Protein AF-A0AAE8ZM15-F1 (afdb_monomer)

pLDDT: mean 75.91, std 15.27, range [44.69, 95.19]

Secondary structure (DSSP, 8-state):
----SHHHHHHHHHHHHT--PPEEEEEEEEE-SS--EEEEEEEEEETTEEEEEEEEEEE-BTTEEEEEEEEEPPP--TT---EEEEEEEEE--STT-S-EEEEEEEEESS--SSEEEEEEEEEESSS--S-EE---

Sequence (136 aa):
MRIYLLGPMLLLLMLVLLSAQTELSVRGKFECYQEFTFKIGLQEFESDSWHVIVVNEGTSVNNTAEFAISGNTTNPGHFQTEQQVALVVIHTCNPNNTSETARKFLRGLSFGKKKIVINKFNWDLHLARFEDYYDF

Foldseek 3Di:
DDDPPVVVVVVVVVVVLQDLKEKEKEKEKEFAQAKKKKKKFKWKDDPPDIDTFDIDIDIDDGGMDIDMDIGIFHNQPPPRQFIKIKIKMWMDRDVVDPIDIAIEIAGDGGPPDRYDYHPYDYHYPHDRHRYHYDDD

Solvent-accessible surface area (backbone atoms only — not comparable to full-atom values): 7738 Å² total; per-residue (Å²): 136,88,90,74,63,62,65,62,50,52,53,50,53,54,56,63,68,72,64,62,42,29,36,40,35,43,31,31,35,40,38,39,94,39,55,30,48,39,38,41,29,42,33,41,47,56,93,95,44,71,49,79,64,38,75,50,71,53,64,35,62,73,29,36,32,79,48,74,51,66,40,62,47,73,60,61,53,102,84,50,73,62,51,44,37,28,47,37,37,38,31,32,48,49,88,94,40,94,59,47,77,37,32,33,36,48,48,45,89,41,74,86,48,68,64,47,77,47,74,77,46,78,43,66,56,75,58,91,46,69,75,46,80,46,80,128

Organism: Caenorhabditis briggsae (NCBI:txid6238)

Mean predicted aligned error: 10.12 Å

Radius of gyration: 19.27 Å; Cα contacts (8 Å, |Δi|>4): 285; chains: 1; bounding box: 38×22×76 Å

Structure (mmCIF, N/CA/C/O backbone):
data_AF-A0AAE8ZM15-F1
#
_entry.id   AF-A0AAE8ZM15-F1
#
loop_
_atom_site.group_PDB
_atom_site.id
_atom_site.type_symbol
_atom_site.label_atom_id
_atom_site.label_alt_id
_atom_site.label_comp_id
_atom_site.label_asym_id
_atom_site.label_entity_id
_atom_site.label_seq_id
_atom_site.pdbx_PDB_ins_code
_atom_site.Cartn_x
_atom_site.Cartn_y
_atom_site.Cartn_z
_atom_site.occupancy
_atom_site.B_iso_or_equiv
_atom_site.auth_seq_id
_atom_site.auth_comp_id
_atom_site.auth_asym_id
_atom_site.auth_atom_id
_atom_site.pdbx_PDB_model_num
ATOM 1 N N . MET A 1 1 ? 22.474 2.203 -53.973 1.00 46.44 1 MET A N 1
ATOM 2 C CA . MET A 1 1 ? 21.499 1.448 -53.156 1.00 46.44 1 MET A CA 1
ATOM 3 C C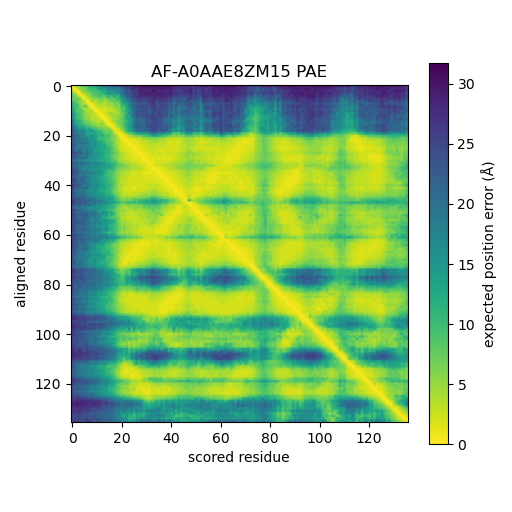 . MET A 1 1 ? 21.372 2.168 -51.820 1.00 46.44 1 MET A C 1
ATOM 5 O O . MET A 1 1 ? 22.385 2.436 -51.193 1.00 46.44 1 MET A O 1
ATOM 9 N N . ARG A 1 2 ? 20.174 2.654 -51.494 1.00 49.06 2 ARG A N 1
ATOM 10 C CA . ARG A 1 2 ? 19.915 3.721 -50.515 1.00 49.06 2 ARG A CA 1
ATOM 11 C C . ARG A 1 2 ? 19.682 3.130 -49.106 1.00 49.06 2 ARG A C 1
ATOM 13 O O . ARG A 1 2 ? 18.636 2.540 -48.868 1.00 49.06 2 ARG A O 1
ATOM 20 N N . ILE A 1 3 ? 20.631 3.303 -48.179 1.00 54.94 3 ILE A N 1
ATOM 21 C CA . ILE A 1 3 ? 20.521 2.910 -46.758 1.00 54.94 3 ILE A CA 1
ATOM 22 C C . ILE A 1 3 ? 19.832 4.051 -45.984 1.00 54.94 3 ILE A C 1
ATOM 24 O O . ILE A 1 3 ? 20.503 4.917 -45.439 1.00 54.94 3 ILE A O 1
ATOM 28 N N . TYR A 1 4 ? 18.497 4.102 -45.972 1.00 54.28 4 TYR A N 1
ATOM 29 C CA . TYR A 1 4 ? 17.733 5.125 -45.216 1.00 54.28 4 TYR A CA 1
ATOM 30 C C . TYR A 1 4 ? 16.816 4.521 -44.141 1.00 54.28 4 TYR A C 1
ATOM 32 O O . TYR A 1 4 ? 16.071 5.240 -43.488 1.00 54.28 4 TYR A O 1
ATOM 40 N N . LEU A 1 5 ? 16.875 3.202 -43.936 1.00 55.81 5 LEU A N 1
ATOM 41 C CA . LEU A 1 5 ? 15.979 2.478 -43.024 1.00 55.81 5 LEU A CA 1
ATOM 42 C C . LEU A 1 5 ? 16.608 2.136 -41.663 1.00 55.81 5 LEU A C 1
ATOM 44 O O . LEU A 1 5 ? 15.877 1.858 -40.721 1.00 55.81 5 LEU A O 1
ATOM 48 N N . LEU A 1 6 ? 17.938 2.204 -41.521 1.00 57.78 6 LEU A N 1
ATOM 49 C CA . LEU A 1 6 ? 18.623 1.865 -40.261 1.00 57.78 6 LEU A CA 1
ATOM 50 C C . LEU A 1 6 ? 18.530 2.977 -39.204 1.00 57.78 6 LEU A C 1
ATOM 52 O O . LEU A 1 6 ? 18.332 2.685 -38.030 1.00 57.78 6 LEU A O 1
ATOM 56 N N . GLY A 1 7 ? 18.615 4.244 -39.618 1.00 62.94 7 GLY A N 1
ATOM 57 C CA . GLY A 1 7 ? 18.491 5.406 -38.729 1.00 62.94 7 GLY A CA 1
ATOM 58 C C . GLY A 1 7 ? 17.163 5.469 -37.960 1.00 62.94 7 GLY A C 1
ATOM 59 O O . GLY A 1 7 ? 17.196 5.533 -36.733 1.00 62.94 7 GLY A O 1
ATOM 60 N N . PRO A 1 8 ? 15.992 5.394 -38.628 1.00 65.75 8 PRO A N 1
ATOM 61 C CA . PRO A 1 8 ? 14.710 5.407 -37.928 1.00 65.75 8 PRO A CA 1
ATOM 62 C C . PRO A 1 8 ? 14.477 4.139 -37.096 1.00 65.75 8 PRO A C 1
ATOM 64 O O . PRO A 1 8 ? 13.848 4.230 -36.050 1.00 65.75 8 PRO A O 1
ATOM 67 N N . MET A 1 9 ? 15.016 2.980 -37.498 1.00 59.66 9 MET A N 1
ATOM 68 C CA . MET A 1 9 ? 14.889 1.734 -36.732 1.00 59.66 9 MET A CA 1
ATOM 69 C C . MET A 1 9 ? 15.687 1.777 -35.417 1.00 59.66 9 MET A C 1
ATOM 71 O O . MET A 1 9 ? 15.175 1.348 -34.389 1.00 59.66 9 MET A O 1
ATOM 75 N N . LEU A 1 10 ? 16.894 2.357 -35.422 1.00 60.38 10 LEU A N 1
ATOM 76 C CA . LEU A 1 10 ? 17.698 2.612 -34.216 1.00 60.38 10 LEU A CA 1
ATOM 77 C C . LEU A 1 10 ? 17.030 3.618 -33.272 1.00 60.38 10 LEU A C 1
ATOM 79 O O . LEU A 1 10 ? 17.025 3.419 -32.060 1.00 60.38 10 LEU A O 1
ATOM 83 N N . LEU A 1 11 ? 16.430 4.671 -33.829 1.00 58.34 11 LEU A N 1
ATOM 84 C CA . LEU A 1 11 ?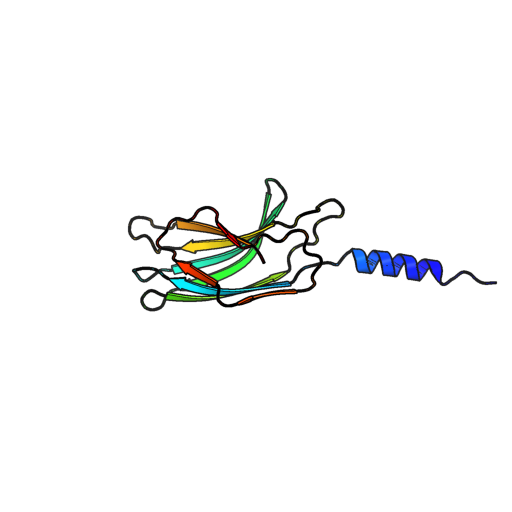 15.734 5.702 -33.059 1.00 58.34 11 LEU A CA 1
ATOM 85 C C . LEU A 1 11 ? 14.441 5.153 -32.430 1.00 58.34 11 LEU A C 1
ATOM 87 O O . LEU A 1 11 ? 14.148 5.445 -31.273 1.00 58.34 11 LEU A O 1
ATOM 91 N N . LEU A 1 12 ? 13.719 4.281 -33.146 1.00 57.44 12 LEU A N 1
ATOM 92 C CA . LEU A 1 12 ? 12.566 3.551 -32.609 1.00 57.44 12 LEU A CA 1
ATOM 93 C C . LEU A 1 12 ? 12.980 2.570 -31.502 1.00 57.44 12 LEU A C 1
ATOM 95 O O . LEU A 1 12 ? 12.302 2.486 -30.483 1.00 57.44 12 LEU A O 1
ATOM 99 N N . LEU A 1 13 ? 14.099 1.855 -31.675 1.00 55.53 13 LEU A N 1
ATOM 100 C CA . LEU A 1 13 ? 14.615 0.930 -30.662 1.00 55.53 13 LEU A CA 1
ATOM 101 C C . LEU A 1 13 ? 15.002 1.671 -29.373 1.00 55.53 13 LEU A C 1
ATOM 103 O O . LEU A 1 13 ? 14.679 1.205 -28.284 1.00 55.53 13 LEU A O 1
ATOM 107 N N . MET A 1 14 ? 15.636 2.844 -29.491 1.00 53.75 14 MET A N 1
ATOM 108 C CA . MET A 1 14 ? 15.958 3.696 -28.339 1.00 53.75 14 MET A CA 1
ATOM 109 C C . MET A 1 14 ? 14.702 4.242 -27.648 1.00 53.75 14 MET A C 1
ATOM 111 O O . MET A 1 14 ? 14.645 4.252 -26.423 1.00 53.75 14 MET A O 1
ATOM 115 N N . LEU A 1 15 ? 13.670 4.637 -28.402 1.00 53.09 15 LEU A N 1
ATOM 116 C CA . LEU A 1 15 ? 12.402 5.115 -27.833 1.00 53.09 15 LEU A CA 1
ATOM 117 C C . LEU A 1 15 ? 11.635 4.016 -27.083 1.00 53.09 15 LEU A C 1
ATOM 119 O O . LEU A 1 15 ? 11.047 4.290 -26.041 1.00 53.09 15 LEU A O 1
ATOM 123 N N . VAL A 1 16 ? 11.671 2.773 -27.572 1.00 53.50 16 VAL A N 1
ATOM 124 C CA . VAL A 1 16 ? 11.022 1.620 -26.919 1.00 53.50 16 VAL A CA 1
ATOM 125 C C . VAL A 1 16 ? 11.730 1.223 -25.616 1.00 53.50 16 VAL A C 1
ATOM 127 O O . VAL A 1 16 ? 11.079 0.747 -24.689 1.00 53.50 16 VAL A O 1
ATOM 130 N N . LEU A 1 17 ? 13.042 1.455 -25.512 1.00 50.91 17 LEU A N 1
ATOM 131 C CA . LEU A 1 17 ? 13.822 1.190 -24.297 1.00 50.91 17 LEU A CA 1
ATOM 132 C C . LEU A 1 17 ? 13.616 2.250 -23.197 1.00 50.91 17 LEU A C 1
ATOM 134 O O . LEU A 1 17 ? 13.881 1.975 -22.031 1.00 50.91 17 LEU A O 1
ATOM 138 N N . LEU A 1 18 ? 13.112 3.441 -23.538 1.00 51.91 18 LEU A N 1
ATOM 139 C CA . LEU A 1 18 ? 12.955 4.562 -22.602 1.00 51.91 18 LEU A CA 1
ATOM 140 C C . LEU A 1 18 ? 11.658 4.523 -21.770 1.00 51.91 18 LEU A C 1
ATOM 142 O O . LEU A 1 18 ? 11.509 5.342 -20.862 1.00 51.91 18 LEU A O 1
ATOM 146 N N . SER A 1 19 ? 10.726 3.598 -22.034 1.00 56.00 19 SER A N 1
ATOM 147 C CA . SER A 1 19 ? 9.372 3.636 -21.451 1.00 56.00 19 SER A CA 1
ATOM 148 C C . SER A 1 19 ? 8.905 2.350 -20.755 1.00 56.00 19 SER A C 1
ATOM 150 O O . SER A 1 19 ? 7.699 2.097 -20.709 1.00 56.00 19 SER A O 1
ATOM 152 N N . ALA A 1 20 ? 9.801 1.515 -20.226 1.00 62.50 20 ALA A N 1
ATOM 153 C CA . ALA A 1 20 ? 9.393 0.332 -19.464 1.00 62.50 20 ALA A CA 1
ATOM 154 C C . ALA A 1 20 ? 8.935 0.719 -18.041 1.00 62.50 20 ALA A C 1
ATOM 156 O O . ALA A 1 20 ? 9.614 0.449 -17.060 1.00 62.50 20 ALA A O 1
ATOM 157 N N . GLN A 1 21 ? 7.787 1.393 -17.935 1.00 75.69 21 GLN A N 1
ATOM 158 C CA . GLN A 1 21 ? 7.080 1.566 -16.663 1.00 75.69 21 GLN A CA 1
ATOM 159 C C . GLN A 1 21 ? 6.249 0.318 -16.376 1.00 75.69 21 GLN A C 1
ATOM 161 O O . GLN A 1 21 ? 5.652 -0.262 -17.291 1.00 75.69 21 GLN A O 1
ATOM 166 N N . THR A 1 22 ? 6.171 -0.061 -15.105 1.00 79.38 22 THR A N 1
ATOM 167 C CA . THR A 1 22 ? 5.316 -1.162 -14.666 1.00 79.38 22 THR A CA 1
ATOM 168 C C . THR A 1 22 ? 4.083 -0.596 -13.988 1.00 79.38 22 THR A C 1
ATOM 170 O O . THR A 1 22 ? 4.183 0.147 -13.015 1.00 79.38 22 THR A O 1
ATOM 173 N N . GLU A 1 23 ? 2.899 -0.943 -14.489 1.00 85.88 23 GLU A N 1
ATOM 174 C CA . GLU A 1 23 ? 1.655 -0.652 -13.777 1.00 85.88 23 GLU A CA 1
ATOM 175 C C . GLU A 1 23 ? 1.515 -1.639 -12.611 1.00 85.88 23 GLU A C 1
ATOM 177 O O . GLU A 1 23 ? 1.433 -2.851 -12.820 1.00 85.88 23 GLU A O 1
ATOM 182 N N . LEU A 1 24 ? 1.443 -1.134 -11.384 1.00 86.75 24 LEU A N 1
ATOM 183 C CA . LEU A 1 24 ? 1.164 -1.926 -10.194 1.00 86.75 24 LEU A CA 1
ATOM 184 C C . LEU A 1 24 ? -0.259 -1.640 -9.719 1.00 86.75 24 LEU A C 1
ATOM 186 O O . LEU A 1 24 ? -0.637 -0.486 -9.534 1.00 86.75 24 LEU A O 1
ATOM 190 N N . SER A 1 25 ? -1.049 -2.687 -9.492 1.00 90.00 25 SER A N 1
ATOM 191 C CA . SER A 1 25 ? -2.387 -2.589 -8.909 1.00 90.00 25 SER A CA 1
ATOM 192 C C . SER A 1 25 ? -2.525 -3.568 -7.752 1.00 90.00 25 SER A C 1
ATOM 194 O O . SER A 1 25 ? -2.339 -4.772 -7.923 1.00 90.00 25 SER A O 1
ATOM 196 N N . VAL A 1 26 ? -2.864 -3.053 -6.573 1.00 90.25 26 VAL A N 1
ATOM 197 C CA . VAL A 1 26 ? -3.031 -3.837 -5.349 1.00 90.25 26 VAL A CA 1
ATOM 198 C C . VAL A 1 26 ? -4.429 -3.613 -4.805 1.00 90.25 26 VAL A C 1
ATOM 200 O O . VAL A 1 26 ? -4.876 -2.475 -4.644 1.00 90.25 26 VAL A O 1
ATOM 203 N N . ARG A 1 27 ? -5.125 -4.712 -4.521 1.00 92.88 27 ARG A N 1
ATOM 204 C CA . ARG A 1 27 ? -6.447 -4.713 -3.899 1.00 92.88 27 ARG A CA 1
ATOM 205 C C . ARG A 1 27 ? -6.453 -5.614 -2.683 1.00 92.88 27 ARG A C 1
ATOM 207 O O . ARG A 1 27 ? -5.985 -6.757 -2.739 1.00 92.88 27 ARG A O 1
ATOM 214 N N . GLY A 1 28 ? -7.031 -5.115 -1.606 1.00 93.12 28 GLY A N 1
ATOM 215 C CA . GLY A 1 28 ? -6.954 -5.785 -0.329 1.00 93.12 28 GLY A CA 1
ATOM 216 C C . GLY A 1 28 ? -7.932 -5.272 0.702 1.00 93.12 28 GLY A C 1
ATOM 217 O O . GLY A 1 28 ? -8.835 -4.489 0.412 1.00 93.12 28 GLY A O 1
ATOM 218 N N . LYS A 1 29 ? -7.724 -5.756 1.918 1.00 93.88 29 LYS A N 1
ATOM 219 C CA . LYS A 1 29 ? -8.503 -5.425 3.096 1.00 93.88 29 LYS A CA 1
ATOM 220 C C . LYS A 1 29 ? -7.553 -5.207 4.268 1.00 93.88 29 LYS A C 1
ATOM 222 O O . LYS A 1 29 ? -6.610 -5.970 4.466 1.00 93.88 29 LYS A O 1
ATOM 227 N N . PHE A 1 30 ? -7.80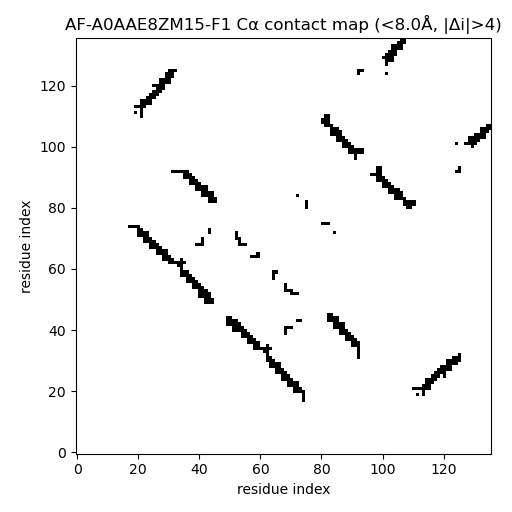8 -4.147 5.015 1.00 92.94 30 PHE A N 1
ATOM 228 C CA . PHE A 1 30 ? -7.220 -3.889 6.315 1.00 92.94 30 PHE A CA 1
ATOM 229 C C . PHE A 1 30 ? -8.140 -4.415 7.407 1.00 92.94 30 PHE A C 1
ATOM 231 O O . PHE A 1 30 ? -9.360 -4.241 7.326 1.00 92.94 30 PHE A O 1
ATOM 238 N N . GLU A 1 31 ? -7.550 -5.006 8.438 1.00 93.31 31 GLU A N 1
ATOM 239 C CA . GLU A 1 31 ? -8.255 -5.455 9.635 1.00 93.31 31 GLU A CA 1
ATOM 240 C C . GLU A 1 31 ? -7.600 -4.849 10.876 1.00 93.31 31 GLU A C 1
ATOM 242 O O . GLU A 1 31 ? -6.381 -4.704 10.956 1.00 93.31 31 GLU A O 1
ATOM 247 N N . CYS A 1 32 ? -8.438 -4.456 11.827 1.00 90.50 32 CYS A N 1
ATOM 248 C CA . CYS A 1 32 ? -8.057 -3.930 13.127 1.00 90.50 32 CYS A CA 1
ATOM 249 C C . CYS A 1 32 ? -9.084 -4.420 14.167 1.00 90.50 32 CYS A C 1
ATOM 251 O O . CYS A 1 32 ? -10.102 -5.021 13.826 1.00 90.50 32 CYS A O 1
ATOM 253 N N . TYR A 1 33 ? -8.841 -4.172 15.448 1.00 90.31 33 TYR A N 1
ATOM 254 C CA . TYR A 1 33 ? -9.776 -4.462 16.546 1.00 90.31 33 TYR A CA 1
ATOM 255 C C . TYR A 1 33 ? -10.727 -3.295 16.845 1.00 90.31 33 TYR A C 1
ATOM 257 O O . TYR A 1 33 ? -11.688 -3.465 17.589 1.00 90.31 33 TYR A O 1
ATOM 265 N N . GLN A 1 34 ? -10.468 -2.123 16.265 1.00 89.56 34 GLN A N 1
ATOM 266 C CA . GLN A 1 34 ? -11.257 -0.906 16.430 1.00 89.56 34 GLN A CA 1
ATOM 267 C C . GLN A 1 34 ? -11.410 -0.175 15.093 1.00 89.56 34 GLN A C 1
ATOM 269 O O . GLN A 1 34 ? -10.758 -0.529 14.107 1.00 89.56 34 GLN A O 1
ATOM 274 N N . GLU A 1 35 ? -12.246 0.860 15.064 1.00 92.56 35 GLU A N 1
ATOM 275 C CA . GLU A 1 35 ? -12.287 1.791 13.939 1.00 92.56 35 GLU A CA 1
ATOM 276 C C . GLU A 1 35 ? -10.958 2.549 13.827 1.00 92.56 35 GLU A C 1
ATOM 278 O O . GLU A 1 35 ? -10.306 2.873 14.821 1.00 92.56 35 GLU A O 1
ATOM 283 N N . PHE A 1 36 ? -10.531 2.819 12.597 1.00 91.75 36 PHE A N 1
ATOM 284 C CA . PHE A 1 36 ? -9.262 3.472 12.312 1.00 91.75 36 PHE A CA 1
ATOM 285 C C . PHE A 1 36 ? -9.365 4.323 11.054 1.00 91.75 36 PHE A C 1
ATOM 287 O O . PHE A 1 36 ? -10.091 4.004 10.111 1.00 91.75 36 PHE A O 1
ATOM 294 N N . THR A 1 37 ? -8.583 5.394 11.027 1.00 92.94 37 THR A N 1
ATOM 295 C CA . THR A 1 37 ? -8.280 6.111 9.789 1.00 92.94 37 THR A CA 1
ATOM 296 C C . THR A 1 37 ? -6.966 5.591 9.229 1.00 92.94 37 THR A C 1
ATOM 298 O O . THR A 1 37 ? -6.121 5.079 9.974 1.00 92.94 37 THR A O 1
ATOM 301 N N . PHE A 1 38 ? -6.797 5.683 7.913 1.00 92.56 38 PHE A N 1
ATOM 302 C CA . PHE A 1 38 ? -5.566 5.275 7.257 1.00 92.56 38 PHE A CA 1
ATOM 303 C C . PHE A 1 38 ? -5.231 6.149 6.050 1.00 92.56 38 PHE A C 1
ATOM 305 O O . PHE A 1 38 ? -6.107 6.649 5.346 1.00 92.56 38 PHE A O 1
ATOM 312 N N . LYS A 1 39 ? -3.932 6.268 5.781 1.00 93.19 39 LYS A N 1
ATOM 313 C CA . LYS A 1 39 ? -3.362 6.702 4.506 1.00 93.19 39 LYS A CA 1
ATOM 314 C C . LYS A 1 39 ? -2.545 5.551 3.957 1.00 93.19 39 LYS A C 1
ATOM 316 O O . LYS A 1 39 ? -1.650 5.068 4.640 1.00 93.19 39 LYS A O 1
ATOM 321 N N . ILE A 1 40 ? -2.846 5.107 2.749 1.00 92.88 40 ILE A N 1
ATOM 322 C CA . ILE A 1 40 ? -2.129 4.039 2.059 1.00 92.88 40 ILE A CA 1
ATOM 323 C C . ILE A 1 40 ? -1.443 4.614 0.827 1.00 92.88 40 ILE A C 1
ATOM 325 O O . ILE A 1 40 ? -2.042 5.392 0.090 1.00 92.88 40 ILE A O 1
ATOM 329 N N . GLY A 1 41 ? -0.196 4.232 0.588 1.00 92.06 41 GLY A N 1
ATOM 330 C CA . GLY A 1 41 ? 0.569 4.681 -0.560 1.00 92.06 41 GLY A CA 1
ATOM 331 C C . GLY A 1 41 ? 1.406 3.581 -1.190 1.00 92.06 41 GLY A C 1
ATOM 332 O O . GLY A 1 41 ? 1.774 2.606 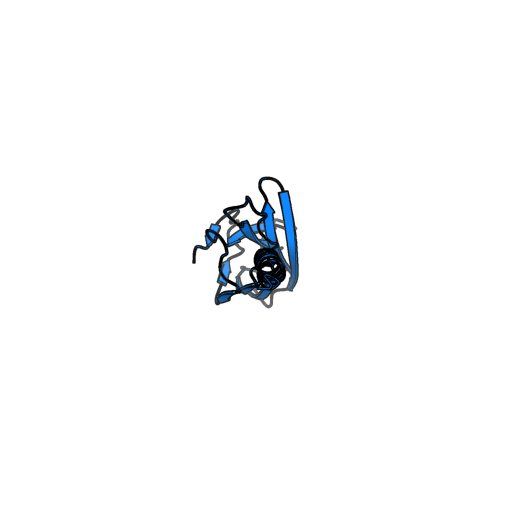-0.537 1.00 92.06 41 GLY A O 1
ATOM 333 N N . LEU A 1 42 ? 1.717 3.771 -2.469 1.00 90.12 42 LEU A N 1
ATOM 334 C CA . LEU A 1 42 ? 2.806 3.064 -3.132 1.00 90.12 42 LEU A CA 1
ATOM 335 C C . LEU A 1 42 ? 4.034 3.970 -3.095 1.00 90.12 42 LEU A C 1
ATOM 337 O O . LEU A 1 42 ? 3.974 5.115 -3.552 1.00 90.12 42 LEU A O 1
ATOM 341 N N . GLN A 1 43 ? 5.121 3.468 -2.523 1.00 88.62 43 GLN A N 1
ATOM 342 C CA . GLN A 1 43 ? 6.405 4.155 -2.471 1.00 88.62 43 GLN A CA 1
ATOM 343 C C . GLN A 1 43 ? 7.432 3.360 -3.248 1.00 88.62 43 GLN A C 1
ATOM 345 O O . GLN A 1 43 ? 7.497 2.141 -3.118 1.00 88.62 43 GLN A O 1
ATOM 350 N N . GLU A 1 44 ? 8.232 4.054 -4.034 1.00 85.31 44 GLU A N 1
ATOM 351 C CA . GLU A 1 44 ? 9.359 3.471 -4.741 1.00 85.31 44 GLU A CA 1
ATOM 352 C C . GLU A 1 44 ? 10.663 3.940 -4.107 1.00 85.31 44 GLU A C 1
ATOM 354 O O . GLU A 1 44 ? 10.786 5.104 -3.723 1.00 85.31 44 GLU A O 1
ATOM 359 N N . PHE A 1 45 ? 11.610 3.015 -3.990 1.00 79.69 45 PHE A N 1
ATOM 360 C CA . PHE A 1 45 ? 12.892 3.193 -3.328 1.00 79.69 45 PHE A CA 1
ATOM 361 C C . PHE A 1 45 ? 14.027 3.095 -4.347 1.00 79.69 45 PHE A C 1
ATOM 363 O O . PHE A 1 45 ? 14.090 2.161 -5.146 1.00 79.69 45 PHE A O 1
ATOM 370 N N . GLU A 1 46 ? 14.944 4.053 -4.272 1.00 78.12 46 GLU A N 1
ATOM 371 C CA . GLU A 1 46 ? 16.203 4.083 -5.004 1.00 78.12 46 GLU A CA 1
ATOM 372 C C . GLU A 1 46 ? 17.338 4.275 -3.995 1.00 78.12 46 GLU A C 1
ATOM 374 O O . GLU A 1 46 ? 17.591 5.388 -3.522 1.00 78.12 46 GLU A O 1
ATOM 379 N N . SER A 1 47 ? 18.031 3.178 -3.675 1.00 75.69 47 SER A N 1
ATOM 380 C CA . SER A 1 47 ? 19.092 3.133 -2.657 1.00 75.69 47 SER A CA 1
ATOM 381 C C . SER A 1 47 ? 18.611 3.712 -1.315 1.00 75.69 47 SER A C 1
ATOM 383 O O . SER A 1 47 ? 17.782 3.092 -0.656 1.00 75.69 47 SER A O 1
ATOM 385 N N . ASP A 1 48 ? 19.069 4.910 -0.941 1.00 73.06 48 ASP A N 1
ATOM 386 C CA . ASP A 1 48 ? 18.706 5.585 0.314 1.00 73.06 48 ASP A CA 1
ATOM 387 C C . ASP A 1 48 ? 17.576 6.620 0.151 1.00 73.06 48 ASP A C 1
ATOM 389 O O . ASP A 1 48 ? 17.188 7.297 1.106 1.00 73.06 48 ASP A O 1
ATOM 393 N N . SER A 1 49 ? 17.055 6.782 -1.066 1.00 78.94 49 SER A N 1
ATOM 394 C CA . SER A 1 49 ? 15.983 7.721 -1.387 1.00 78.94 49 SER A CA 1
ATOM 395 C C . SER A 1 49 ? 14.678 6.993 -1.687 1.00 78.94 49 SER A C 1
ATOM 397 O O . SER A 1 49 ? 14.665 5.829 -2.083 1.00 78.94 49 SER A O 1
ATOM 399 N N . TRP A 1 50 ? 13.561 7.683 -1.492 1.00 84.38 50 TRP A N 1
ATOM 400 C CA . TRP A 1 50 ? 12.247 7.173 -1.852 1.00 84.38 50 TRP A CA 1
ATOM 401 C C . TRP A 1 50 ? 11.370 8.299 -2.372 1.00 84.38 50 TRP A C 1
ATOM 403 O O . TRP A 1 50 ? 11.550 9.468 -2.020 1.00 84.38 50 TRP A O 1
ATOM 413 N N . HIS A 1 51 ? 10.391 7.941 -3.192 1.00 86.00 51 HIS A N 1
ATOM 414 C CA . HIS A 1 51 ? 9.350 8.860 -3.615 1.00 86.00 51 HIS A CA 1
ATOM 415 C C . HIS A 1 51 ? 7.980 8.189 -3.582 1.00 86.00 51 HIS A C 1
ATOM 417 O O . HIS A 1 51 ? 7.836 6.966 -3.590 1.00 86.00 51 HIS A O 1
ATOM 423 N N . VAL A 1 52 ? 6.952 9.025 -3.508 1.00 86.50 52 VAL A N 1
ATOM 424 C CA . VAL A 1 52 ? 5.558 8.592 -3.476 1.00 86.50 52 VAL A CA 1
ATOM 425 C C . VAL A 1 52 ? 5.029 8.502 -4.900 1.00 86.50 52 VAL A C 1
ATOM 427 O O . VAL A 1 52 ? 5.058 9.495 -5.622 1.00 86.50 52 VAL A O 1
ATOM 430 N N . ILE A 1 53 ? 4.497 7.341 -5.278 1.00 85.38 53 ILE A N 1
ATOM 431 C CA . ILE A 1 53 ? 3.804 7.154 -6.558 1.00 85.38 53 ILE A CA 1
ATOM 432 C C . ILE A 1 53 ? 2.357 7.643 -6.437 1.00 85.38 53 ILE A C 1
ATOM 434 O O . ILE A 1 53 ? 1.865 8.413 -7.257 1.00 85.38 53 ILE A O 1
ATOM 438 N N . VAL A 1 54 ? 1.655 7.174 -5.406 1.00 88.69 54 VAL A N 1
ATOM 439 C CA . VAL A 1 54 ? 0.234 7.456 -5.175 1.00 88.69 54 VAL A CA 1
ATOM 440 C C . VAL A 1 54 ? -0.079 7.326 -3.691 1.00 88.69 54 VAL A C 1
ATOM 442 O O . VAL A 1 54 ? 0.540 6.515 -3.001 1.00 88.69 54 VAL A O 1
ATOM 445 N N . VAL A 1 55 ? -1.046 8.111 -3.213 1.00 90.88 55 VAL A N 1
ATOM 446 C CA . VAL A 1 55 ? -1.600 8.024 -1.857 1.00 90.88 55 VAL A CA 1
ATOM 447 C C . VAL A 1 55 ? -3.113 8.088 -1.939 1.00 90.88 55 VAL A C 1
ATOM 449 O O . VAL A 1 55 ? -3.653 8.978 -2.589 1.00 90.88 55 VAL A O 1
ATOM 452 N N . ASN A 1 56 ? -3.771 7.184 -1.226 1.00 92.44 56 ASN A N 1
ATOM 453 C CA . ASN A 1 56 ? -5.194 7.229 -0.937 1.00 92.44 56 ASN A CA 1
ATOM 454 C C . ASN A 1 56 ? -5.394 7.280 0.577 1.00 92.44 56 ASN A C 1
ATOM 456 O O . ASN A 1 56 ? -4.554 6.814 1.347 1.00 92.44 56 ASN A O 1
ATOM 460 N N . GLU A 1 57 ? -6.527 7.811 1.009 1.00 94.25 57 GLU A N 1
ATOM 461 C CA . GLU A 1 57 ? -6.914 7.826 2.414 1.00 94.25 57 GLU A CA 1
ATOM 462 C C . GLU A 1 57 ? -8.330 7.296 2.591 1.00 94.25 57 GLU A C 1
ATOM 464 O O . GLU A 1 57 ? -9.123 7.260 1.647 1.00 94.25 57 GLU A O 1
ATOM 469 N N . GLY A 1 58 ? -8.629 6.848 3.802 1.00 92.75 58 GLY A N 1
ATOM 470 C CA . GLY A 1 58 ? -9.936 6.324 4.138 1.00 92.75 58 GLY A CA 1
ATOM 471 C C . GLY A 1 58 ? -10.116 6.106 5.630 1.00 92.75 58 GLY A C 1
ATOM 472 O O . GLY A 1 58 ? -9.200 6.278 6.438 1.00 92.75 58 GLY A O 1
ATOM 473 N N . THR A 1 59 ? -11.327 5.688 5.969 1.00 93.06 59 THR A N 1
ATOM 474 C CA . THR A 1 59 ? -11.728 5.301 7.319 1.00 93.06 59 THR A CA 1
ATOM 475 C C . THR A 1 59 ? -12.346 3.917 7.238 1.00 93.06 59 THR A C 1
ATOM 477 O O . THR A 1 59 ? -13.045 3.605 6.270 1.00 93.06 59 THR A O 1
ATOM 480 N N . SER A 1 60 ? -12.060 3.067 8.216 1.00 94.25 60 SER A N 1
ATOM 481 C CA . SER A 1 60 ? -12.705 1.764 8.307 1.00 94.25 60 SER A CA 1
ATOM 482 C C . SER A 1 60 ? -14.173 1.881 8.702 1.00 94.25 60 SER A C 1
ATOM 484 O O . SER A 1 60 ? -14.605 2.869 9.289 1.00 94.25 60 SER A O 1
ATOM 486 N N . VAL A 1 61 ? -14.943 0.849 8.365 1.00 91.56 61 VAL A N 1
ATOM 487 C CA . VAL A 1 61 ? -16.302 0.656 8.875 1.00 91.56 61 VAL A CA 1
ATOM 488 C C . VAL A 1 61 ? -16.244 -0.518 9.850 1.00 91.56 61 VAL A C 1
ATOM 490 O O . VAL A 1 61 ? -15.807 -1.614 9.475 1.00 91.56 61 VAL A O 1
ATOM 493 N N . ASN A 1 62 ? -16.656 -0.284 11.100 1.00 89.81 62 ASN A N 1
ATOM 494 C CA . ASN A 1 62 ? -16.498 -1.179 12.252 1.00 89.81 62 ASN A CA 1
ATOM 495 C C . ASN A 1 62 ? -15.031 -1.437 12.627 1.00 89.81 62 ASN A C 1
ATOM 497 O O . ASN A 1 62 ? -14.513 -0.927 13.609 1.00 89.81 62 ASN A O 1
ATOM 501 N N . ASN A 1 63 ? -14.357 -2.297 11.874 1.00 92.62 63 ASN A N 1
ATOM 502 C CA . ASN A 1 63 ? -12.996 -2.724 12.174 1.00 92.62 63 ASN A CA 1
ATOM 503 C C . ASN A 1 63 ? -12.243 -3.189 10.920 1.00 92.62 63 ASN A C 1
ATOM 505 O O . ASN A 1 63 ? -11.179 -3.803 11.002 1.00 92.62 63 ASN A O 1
ATOM 509 N N . THR A 1 64 ? -12.804 -2.900 9.741 1.00 94.81 64 THR A N 1
ATOM 510 C CA . THR A 1 64 ? -12.241 -3.315 8.457 1.00 94.81 64 THR A CA 1
ATOM 511 C C . THR A 1 64 ? -12.360 -2.224 7.405 1.00 94.81 64 THR A C 1
ATOM 513 O O . THR A 1 64 ? -13.318 -1.451 7.412 1.00 94.81 64 THR A O 1
ATOM 516 N N . ALA A 1 65 ? -11.399 -2.169 6.486 1.00 95.06 65 ALA A N 1
ATOM 517 C CA . ALA A 1 65 ? -11.442 -1.270 5.337 1.00 95.06 65 ALA A CA 1
ATOM 518 C C . ALA A 1 65 ? -10.968 -1.994 4.080 1.00 95.06 65 ALA A C 1
ATOM 520 O O . ALA A 1 65 ? -9.880 -2.564 4.072 1.00 95.06 65 ALA A O 1
ATOM 521 N N . GLU A 1 66 ? -11.754 -1.959 3.009 1.00 95.19 66 GLU A N 1
ATOM 522 C CA . GLU A 1 66 ? -11.267 -2.377 1.696 1.00 95.19 66 GLU A CA 1
ATOM 523 C C . GLU A 1 66 ? -10.425 -1.262 1.075 1.00 95.19 66 GLU A C 1
ATOM 525 O O . GLU A 1 66 ? -10.720 -0.076 1.233 1.00 95.19 66 GLU A O 1
ATOM 530 N N . PHE A 1 67 ? -9.376 -1.640 0.350 1.00 93.12 67 PHE A N 1
ATOM 531 C CA . PHE A 1 67 ? -8.556 -0.691 -0.387 1.00 93.12 67 PHE A CA 1
ATOM 532 C C . PHE A 1 67 ? -8.259 -1.189 -1.798 1.00 93.12 67 PHE A C 1
ATOM 534 O O . PHE A 1 67 ? -8.108 -2.384 -2.068 1.00 93.12 67 PHE A O 1
ATOM 541 N N . ALA A 1 68 ? -8.117 -0.225 -2.699 1.00 93.81 68 ALA A N 1
ATOM 542 C CA . ALA A 1 68 ? -7.559 -0.418 -4.021 1.00 93.81 68 ALA A CA 1
ATOM 543 C C . ALA A 1 68 ? -6.595 0.734 -4.294 1.00 93.81 68 ALA A C 1
ATOM 545 O O . ALA A 1 68 ? -6.958 1.904 -4.154 1.00 93.81 68 ALA A O 1
ATOM 546 N N . ILE A 1 69 ? -5.366 0.401 -4.669 1.00 92.81 69 ILE A N 1
ATOM 547 C CA . ILE A 1 69 ? -4.348 1.380 -5.029 1.00 92.81 69 ILE A CA 1
ATOM 548 C C . ILE A 1 69 ? -3.637 0.921 -6.291 1.00 92.81 69 ILE A C 1
ATOM 550 O O . ILE A 1 69 ? -3.342 -0.263 -6.469 1.00 92.81 69 ILE A O 1
ATOM 554 N N . SER A 1 70 ? -3.404 1.856 -7.199 1.00 91.69 70 SER A N 1
ATOM 555 C CA . SER A 1 70 ? -2.682 1.584 -8.431 1.00 91.69 70 SER A CA 1
ATOM 556 C C . SER A 1 70 ? -1.819 2.764 -8.811 1.00 91.69 70 SER A C 1
ATOM 558 O O . SER A 1 70 ? -2.236 3.909 -8.652 1.00 91.69 70 SER A O 1
ATOM 560 N N . GLY A 1 71 ? -0.645 2.474 -9.346 1.00 88.81 71 GLY A N 1
ATOM 561 C CA . GLY A 1 71 ? 0.296 3.479 -9.798 1.00 88.81 71 GLY A CA 1
ATOM 562 C C . GLY A 1 71 ? 1.278 2.888 -10.792 1.00 88.81 71 GLY A C 1
ATOM 563 O O . GLY A 1 71 ? 1.452 1.671 -10.861 1.00 88.81 71 GLY A O 1
ATOM 564 N N . ASN A 1 72 ? 1.908 3.766 -11.559 1.00 87.00 72 ASN A N 1
ATOM 565 C CA . ASN A 1 72 ? 2.993 3.382 -12.445 1.00 87.00 72 ASN A CA 1
ATOM 566 C C . ASN A 1 72 ? 4.304 3.625 -11.721 1.00 87.00 72 ASN A C 1
ATOM 568 O O . ASN A 1 72 ? 4.512 4.696 -11.151 1.00 87.00 72 ASN A O 1
ATOM 572 N N . THR A 1 73 ? 5.168 2.627 -11.747 1.00 81.75 73 THR A N 1
ATOM 573 C CA . THR A 1 73 ? 6.513 2.758 -11.216 1.00 81.75 73 THR A CA 1
ATOM 574 C C . THR A 1 73 ? 7.372 3.603 -12.162 1.00 81.75 73 THR A C 1
ATOM 576 O O . THR A 1 73 ? 7.085 3.692 -13.365 1.00 81.75 73 THR A O 1
ATOM 579 N N . THR A 1 74 ? 8.405 4.267 -11.643 1.00 75.44 74 THR A N 1
ATOM 580 C CA . THR A 1 74 ? 9.335 5.019 -12.498 1.00 75.44 74 THR A CA 1
ATOM 581 C C . THR A 1 74 ? 10.197 4.062 -13.323 1.00 75.44 74 THR A C 1
ATOM 583 O O . THR A 1 74 ? 10.236 2.863 -13.075 1.00 75.44 74 THR A O 1
ATOM 586 N N . ASN A 1 75 ? 10.818 4.530 -14.406 1.00 66.50 75 ASN A N 1
ATOM 587 C CA . ASN A 1 75 ? 11.701 3.652 -15.175 1.00 66.50 75 ASN A CA 1
ATOM 588 C C . ASN A 1 75 ? 12.926 3.341 -14.295 1.00 66.50 75 ASN A C 1
ATOM 590 O O . ASN A 1 75 ? 13.611 4.306 -13.937 1.00 66.50 75 ASN A O 1
ATOM 594 N N . PRO A 1 76 ? 13.221 2.072 -13.943 1.00 59.81 76 PRO A N 1
ATOM 595 C CA . PRO A 1 76 ? 14.493 1.768 -13.310 1.00 59.81 76 PRO A CA 1
ATOM 596 C C . PRO A 1 76 ? 15.568 2.231 -14.292 1.00 59.81 76 PRO A C 1
ATOM 598 O O . PRO A 1 76 ? 15.613 1.771 -15.433 1.00 59.81 76 PRO A O 1
ATOM 601 N N . GLY A 1 77 ? 16.368 3.231 -13.911 1.00 55.34 77 GLY A N 1
ATOM 602 C CA . GLY A 1 77 ? 17.383 3.790 -14.806 1.00 55.34 77 GLY A CA 1
ATOM 603 C C . GLY A 1 77 ? 18.253 2.682 -15.415 1.00 55.34 77 GLY A C 1
ATOM 604 O O . GLY A 1 77 ? 18.318 1.582 -14.877 1.00 55.34 77 GLY A O 1
ATOM 605 N N . HIS A 1 78 ? 18.970 2.954 -16.511 1.00 52.12 78 HIS A N 1
ATOM 606 C CA . HIS A 1 78 ? 19.742 1.948 -17.274 1.00 52.12 78 HIS A CA 1
ATOM 607 C C . HIS A 1 78 ? 20.684 1.028 -16.454 1.00 52.12 78 HIS A C 1
ATOM 609 O O . HIS A 1 78 ? 21.144 0.018 -16.985 1.00 52.12 78 HIS A O 1
ATOM 615 N N . PHE A 1 79 ? 20.974 1.363 -15.192 1.00 52.09 79 PHE A N 1
ATOM 616 C CA . PHE A 1 79 ? 21.827 0.611 -14.270 1.00 52.09 79 PHE A CA 1
ATOM 617 C C . PHE A 1 79 ? 21.098 0.026 -13.046 1.00 52.09 79 PHE A C 1
ATOM 619 O O . PHE A 1 79 ? 21.730 -0.667 -12.252 1.00 52.09 79 PHE A O 1
ATOM 626 N N . GLN A 1 80 ? 19.797 0.274 -12.871 1.00 56.69 80 GLN A N 1
ATOM 627 C CA . GLN A 1 80 ? 19.013 -0.337 -11.800 1.00 56.69 80 GLN A CA 1
ATOM 628 C C . GLN A 1 80 ? 18.508 -1.711 -12.250 1.00 56.69 80 GLN A C 1
ATOM 630 O O . GLN A 1 80 ? 17.660 -1.838 -13.129 1.00 56.69 80 GLN A O 1
ATOM 635 N N . THR A 1 81 ? 19.047 -2.764 -11.640 1.00 57.06 81 THR A N 1
ATOM 636 C CA . THR A 1 81 ? 18.640 -4.152 -11.907 1.00 57.06 81 THR A CA 1
ATOM 637 C C . THR A 1 81 ? 17.417 -4.585 -11.094 1.00 57.06 81 THR A C 1
ATOM 639 O O . THR A 1 81 ? 16.773 -5.580 -11.434 1.00 57.06 81 THR A O 1
ATOM 642 N N . GLU A 1 82 ? 17.090 -3.858 -10.023 1.00 66.25 82 GLU A N 1
ATOM 643 C CA . GLU A 1 82 ? 15.972 -4.136 -9.121 1.00 66.25 82 GLU A CA 1
ATOM 644 C C . GLU A 1 82 ? 15.178 -2.852 -8.880 1.00 66.25 82 GLU A C 1
ATOM 646 O O . GLU A 1 82 ? 15.748 -1.806 -8.584 1.00 66.25 82 GLU A O 1
ATOM 651 N N . GLN A 1 83 ? 13.860 -2.961 -9.005 1.00 70.81 83 GLN A N 1
ATOM 652 C CA . GLN A 1 83 ? 12.923 -1.893 -8.713 1.00 70.81 83 GLN A CA 1
ATOM 653 C C . GLN A 1 83 ? 12.221 -2.229 -7.399 1.00 70.81 83 GLN A C 1
ATOM 655 O O . GLN A 1 83 ? 11.573 -3.271 -7.288 1.00 70.81 83 GLN A O 1
ATOM 660 N N . GLN A 1 84 ? 12.380 -1.374 -6.392 1.00 79.06 84 GLN A N 1
ATOM 661 C CA . GLN A 1 84 ? 11.881 -1.636 -5.046 1.00 79.06 84 GLN A CA 1
ATOM 662 C C . GLN A 1 84 ? 10.635 -0.798 -4.791 1.00 79.06 84 GLN A C 1
ATOM 664 O O . GLN A 1 84 ? 10.716 0.413 -4.619 1.00 79.06 84 GLN A O 1
ATOM 669 N N . VAL A 1 85 ? 9.470 -1.445 -4.754 1.00 82.06 85 VAL A N 1
ATOM 670 C CA . VAL A 1 85 ? 8.197 -0.785 -4.448 1.00 82.06 85 VAL A CA 1
ATOM 671 C C . VAL A 1 85 ? 7.636 -1.348 -3.151 1.00 82.06 85 VAL A C 1
ATOM 673 O O . VAL A 1 85 ? 7.607 -2.560 -2.949 1.00 82.06 85 VAL A O 1
ATOM 676 N N . ALA A 1 86 ? 7.165 -0.480 -2.264 1.00 85.12 86 ALA A N 1
ATOM 677 C CA . ALA A 1 86 ? 6.479 -0.859 -1.040 1.00 85.12 86 ALA A CA 1
ATOM 678 C C . ALA A 1 86 ? 5.053 -0.318 -1.013 1.00 85.12 86 ALA A C 1
ATOM 680 O O . ALA A 1 86 ? 4.773 0.808 -1.429 1.00 85.12 86 ALA A O 1
ATOM 681 N N . LEU A 1 87 ? 4.161 -1.124 -0.448 1.00 88.31 87 LEU A N 1
ATOM 682 C CA . LEU A 1 87 ? 2.879 -0.679 0.059 1.00 88.31 87 LEU A CA 1
ATOM 683 C C . LEU A 1 87 ? 3.097 -0.137 1.474 1.00 88.31 87 LEU A C 1
ATOM 685 O O . LEU A 1 87 ? 3.488 -0.871 2.384 1.00 88.31 87 LEU A O 1
ATOM 689 N N . VAL A 1 88 ? 2.859 1.153 1.658 1.00 89.06 88 VAL A N 1
ATOM 690 C CA . VAL A 1 88 ? 3.043 1.843 2.936 1.00 89.06 88 VAL A CA 1
ATOM 691 C C . VAL A 1 88 ? 1.689 2.269 3.460 1.00 89.06 88 VAL A C 1
ATOM 693 O O . VAL A 1 88 ? 0.894 2.836 2.717 1.00 89.06 88 VAL A O 1
ATOM 696 N N . VAL A 1 89 ? 1.422 2.017 4.736 1.00 90.12 89 VAL A N 1
ATOM 697 C CA . VAL A 1 89 ? 0.200 2.460 5.403 1.00 90.12 89 VAL A CA 1
ATOM 698 C C . VAL A 1 89 ? 0.543 3.219 6.679 1.00 90.12 89 VAL A C 1
ATOM 700 O O . VAL A 1 89 ? 1.400 2.810 7.456 1.00 90.12 89 VAL A O 1
ATOM 703 N N . ILE A 1 90 ? -0.126 4.346 6.879 1.00 89.81 90 ILE A N 1
ATOM 704 C CA . ILE A 1 90 ? -0.106 5.141 8.104 1.00 89.81 90 ILE A CA 1
ATOM 705 C C . ILE A 1 90 ? -1.512 5.058 8.693 1.00 89.81 90 ILE A C 1
ATOM 707 O O . ILE A 1 90 ? -2.458 5.384 7.981 1.00 89.81 90 ILE A O 1
ATOM 711 N N . HIS A 1 91 ? -1.682 4.616 9.938 1.00 91.44 91 HIS A N 1
ATOM 712 C CA . HIS A 1 91 ? -3.006 4.336 10.505 1.00 91.44 91 HIS A CA 1
ATOM 713 C C . HIS A 1 91 ? -3.125 4.605 12.007 1.00 91.44 91 HIS A C 1
ATOM 715 O O . HIS A 1 91 ? -2.134 4.645 12.730 1.00 91.44 91 HIS A O 1
ATOM 721 N N . THR A 1 92 ? -4.363 4.675 12.499 1.00 90.38 92 THR A N 1
ATOM 722 C CA . THR A 1 92 ? -4.692 4.884 13.925 1.00 90.38 92 THR A CA 1
ATOM 723 C C . THR A 1 92 ? -5.212 3.622 14.629 1.00 90.38 92 THR A C 1
ATOM 725 O O . THR A 1 92 ? -5.970 3.713 15.592 1.00 90.38 92 THR A O 1
ATOM 728 N N . CYS A 1 93 ? -4.874 2.429 14.125 1.00 87.75 93 CYS A N 1
ATOM 729 C CA . CYS A 1 93 ? -5.368 1.162 14.679 1.00 87.75 93 CYS A CA 1
ATOM 730 C C . CYS A 1 93 ? -4.978 0.950 16.157 1.00 87.75 93 CYS A C 1
ATOM 7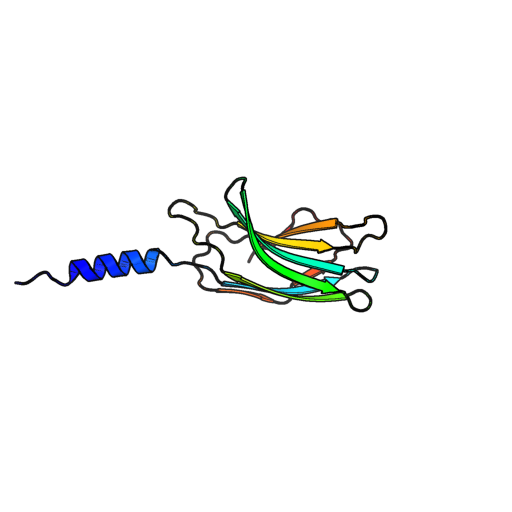32 O O . CYS A 1 93 ? -5.781 0.425 16.922 1.00 87.75 93 CYS A O 1
ATOM 734 N N . ASN A 1 94 ? -3.794 1.398 16.587 1.00 79.69 94 ASN A N 1
ATOM 735 C CA . ASN A 1 94 ? -3.375 1.311 17.985 1.00 79.69 94 ASN A CA 1
ATOM 736 C C . ASN A 1 94 ? -3.911 2.502 18.810 1.00 79.69 94 ASN A C 1
ATOM 738 O O . ASN A 1 94 ? -3.497 3.624 18.547 1.00 79.69 94 ASN A O 1
ATOM 742 N N . PRO A 1 95 ? -4.761 2.312 19.842 1.00 68.06 95 PRO A N 1
ATOM 743 C CA . PRO A 1 95 ? -5.334 3.392 20.640 1.00 68.06 95 PRO A CA 1
ATOM 744 C C . PRO A 1 95 ? -4.299 4.096 21.517 1.00 68.06 95 PRO A C 1
ATOM 746 O O . PRO A 1 95 ? -4.548 5.209 21.970 1.00 68.06 95 PRO A O 1
ATOM 749 N N . ASN A 1 96 ? -3.145 3.468 21.761 1.00 76.44 96 ASN A N 1
ATOM 750 C CA . ASN A 1 96 ? -2.064 4.079 22.530 1.00 76.44 96 ASN A CA 1
ATOM 751 C C . ASN A 1 96 ? -1.227 5.046 21.682 1.00 76.44 96 ASN A C 1
ATOM 753 O O . ASN A 1 96 ? -0.474 5.839 22.241 1.00 76.44 96 ASN A O 1
ATOM 757 N N . ASN A 1 97 ? -1.360 4.990 20.353 1.00 69.56 97 ASN A N 1
ATOM 758 C CA . ASN A 1 97 ? -0.591 5.795 19.419 1.00 69.56 97 ASN A CA 1
ATOM 759 C C . ASN A 1 97 ? -1.525 6.661 18.571 1.00 69.56 97 ASN A C 1
ATOM 761 O O . ASN A 1 97 ? -2.524 6.207 18.025 1.00 69.56 97 ASN A O 1
ATOM 765 N N . THR A 1 98 ? -1.178 7.934 18.407 1.00 71.56 98 THR A N 1
ATOM 766 C CA . THR A 1 98 ? -1.945 8.846 17.543 1.00 71.56 98 THR A CA 1
ATOM 767 C C . THR A 1 98 ? -1.797 8.506 16.059 1.00 71.56 98 THR A C 1
ATOM 769 O O . THR A 1 98 ? -2.626 8.923 15.255 1.00 71.56 98 THR A O 1
ATOM 772 N N . SER A 1 99 ? -0.743 7.768 15.692 1.00 76.69 99 SER A N 1
ATOM 773 C CA . SER A 1 99 ? -0.474 7.267 14.345 1.00 76.69 99 SER A CA 1
ATOM 774 C C . SER A 1 99 ? 0.651 6.228 14.381 1.00 76.69 99 SER A C 1
ATOM 776 O O . SER A 1 99 ? 1.644 6.413 15.086 1.00 76.69 99 SER A O 1
ATOM 778 N N . GLU A 1 100 ? 0.525 5.161 13.598 1.00 78.56 100 GLU A N 1
ATOM 779 C CA . GLU A 1 100 ? 1.573 4.171 13.348 1.00 78.56 100 GLU A CA 1
ATOM 780 C C . GLU A 1 100 ? 1.828 4.043 11.849 1.00 78.56 100 GLU A C 1
ATOM 782 O O . GLU A 1 100 ? 0.909 4.174 11.043 1.00 78.56 100 GLU A O 1
ATOM 787 N N . THR A 1 101 ? 3.081 3.791 11.466 1.00 77.88 101 THR A N 1
ATOM 788 C CA . THR A 1 101 ? 3.455 3.507 10.075 1.00 77.88 101 THR A CA 1
ATOM 789 C C . THR A 1 101 ? 3.864 2.048 9.952 1.00 77.88 101 THR A C 1
ATOM 791 O O . THR A 1 101 ? 4.828 1.631 10.591 1.00 77.88 101 THR A O 1
ATOM 794 N N . ALA A 1 102 ? 3.174 1.302 9.095 1.00 76.44 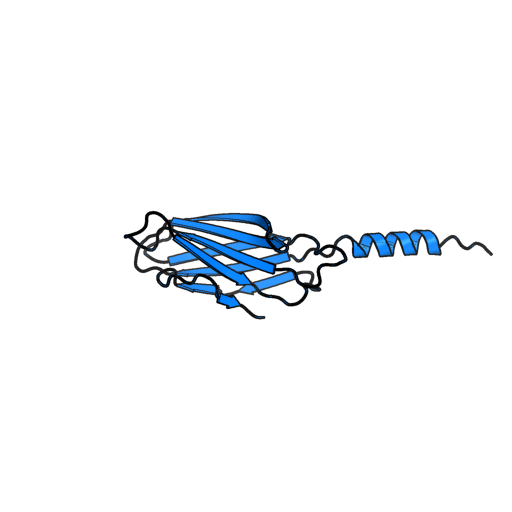102 ALA A N 1
ATOM 795 C CA . ALA A 1 102 ? 3.523 -0.062 8.725 1.00 76.44 102 ALA A CA 1
ATOM 796 C C . ALA A 1 102 ? 3.886 -0.119 7.233 1.00 76.44 102 ALA A C 1
ATOM 798 O O . ALA A 1 102 ? 3.321 0.603 6.403 1.00 76.44 102 ALA A O 1
ATOM 799 N N . ARG A 1 103 ? 4.858 -0.961 6.874 1.00 74.38 103 ARG A N 1
ATOM 800 C CA . ARG A 1 103 ? 5.346 -1.088 5.493 1.00 74.38 103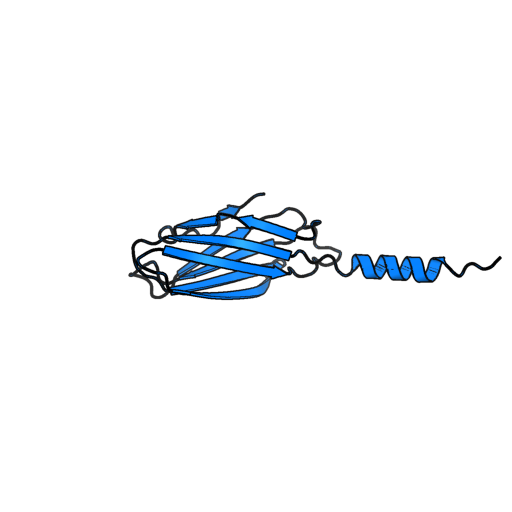 ARG A CA 1
ATOM 801 C C . ARG A 1 103 ? 5.392 -2.553 5.084 1.00 74.38 103 ARG A C 1
ATOM 803 O O . ARG A 1 103 ? 5.831 -3.412 5.844 1.00 74.38 103 ARG A O 1
ATOM 810 N N . LYS A 1 104 ? 4.959 -2.832 3.857 1.00 75.62 104 LYS A N 1
ATOM 811 C CA . LYS A 1 104 ? 5.131 -4.130 3.204 1.00 75.62 104 LYS A CA 1
ATOM 812 C C . LYS A 1 104 ? 5.782 -3.935 1.852 1.00 75.62 104 LYS A C 1
ATOM 814 O O . LYS A 1 104 ? 5.224 -3.274 0.978 1.00 75.62 104 LYS A O 1
ATOM 819 N N . PHE A 1 105 ? 6.962 -4.513 1.682 1.00 71.31 105 PHE A N 1
ATOM 820 C CA . PHE A 1 105 ? 7.671 -4.470 0.415 1.00 71.31 105 PHE A CA 1
ATOM 821 C C . PHE A 1 105 ? 7.005 -5.436 -0.560 1.00 71.31 105 PHE A C 1
ATOM 823 O O . PHE A 1 105 ? 6.842 -6.626 -0.286 1.00 71.31 105 PHE A O 1
ATOM 830 N N . LEU A 1 106 ? 6.611 -4.908 -1.712 1.00 68.69 106 LEU A N 1
ATOM 831 C CA . LEU A 1 106 ? 6.105 -5.684 -2.831 1.00 68.69 106 LEU A CA 1
ATOM 832 C C . LEU A 1 106 ? 7.325 -6.027 -3.679 1.00 68.69 106 LEU A C 1
ATOM 834 O O . LEU A 1 106 ? 7.646 -5.336 -4.648 1.00 68.69 106 LEU A O 1
ATOM 838 N N . ARG A 1 107 ? 8.086 -7.025 -3.222 1.00 60.06 107 ARG A N 1
ATOM 839 C CA . ARG A 1 107 ? 9.358 -7.357 -3.846 1.00 60.06 107 ARG A CA 1
ATOM 840 C C . ARG A 1 107 ? 9.113 -8.086 -5.152 1.00 60.06 107 ARG A C 1
ATOM 842 O O . ARG A 1 107 ? 8.409 -9.086 -5.217 1.00 60.06 107 ARG A O 1
ATOM 849 N N . GLY A 1 108 ? 9.738 -7.559 -6.192 1.00 53.00 108 GLY A N 1
ATOM 850 C CA . GLY A 1 108 ? 9.772 -8.171 -7.493 1.00 53.00 108 GLY 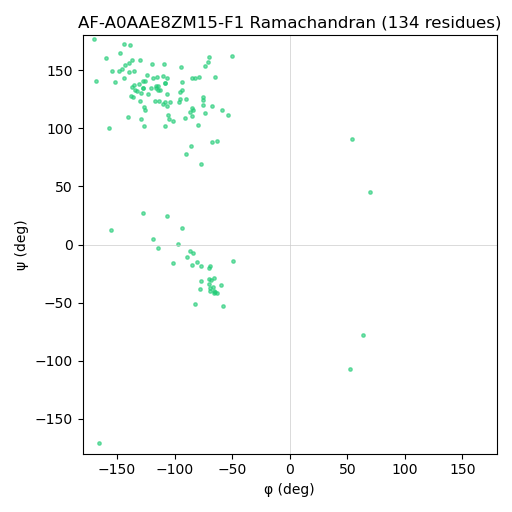A CA 1
ATOM 851 C C . GLY A 1 108 ? 11.120 -8.014 -8.126 1.00 53.00 108 GLY A C 1
ATOM 852 O O . GLY A 1 108 ? 11.473 -6.909 -8.523 1.00 53.00 108 GLY A O 1
ATOM 853 N N . LEU A 1 109 ? 11.863 -9.112 -8.239 1.00 44.69 109 LEU A N 1
ATOM 854 C CA . LEU A 1 109 ? 13.094 -9.134 -9.017 1.00 44.69 109 LEU A CA 1
ATOM 855 C C . LEU A 1 109 ? 12.783 -8.613 -10.426 1.00 44.69 109 LEU A C 1
ATOM 857 O O . LEU A 1 109 ? 12.059 -9.262 -11.179 1.00 44.69 109 LEU A O 1
ATOM 861 N N . SER A 1 110 ? 13.313 -7.425 -10.731 1.00 49.50 110 SER A N 1
ATOM 862 C CA . SER A 1 110 ? 13.381 -6.826 -12.066 1.00 49.50 110 SER A CA 1
ATOM 863 C C . SER A 1 110 ? 12.020 -6.741 -12.772 1.00 49.50 110 SER A C 1
ATOM 865 O O . SER A 1 110 ? 11.631 -7.657 -13.501 1.00 49.50 110 SER A O 1
ATOM 867 N N . PHE A 1 111 ? 11.274 -5.642 -12.610 1.00 56.94 111 PHE A N 1
ATOM 868 C CA . PHE A 1 111 ? 10.005 -5.491 -13.326 1.00 56.94 111 PHE A CA 1
ATOM 869 C C . PHE A 1 111 ? 10.208 -5.344 -14.849 1.00 56.94 111 PHE A C 1
ATOM 871 O O . PHE A 1 111 ? 10.283 -4.258 -15.406 1.00 56.94 111 PHE A O 1
ATOM 878 N N . GLY A 1 112 ? 10.258 -6.487 -15.539 1.00 54.78 112 GLY A N 1
ATOM 879 C CA . GLY A 1 112 ? 10.184 -6.633 -16.996 1.00 54.78 112 GLY A CA 1
ATOM 880 C C . GLY A 1 112 ? 8.760 -6.901 -17.504 1.00 54.78 112 GLY A C 1
ATOM 881 O O . GLY A 1 112 ? 8.575 -7.353 -18.636 1.00 54.78 112 GLY A O 1
ATOM 882 N N . LYS A 1 113 ? 7.739 -6.688 -16.663 1.00 62.78 113 LYS A N 1
ATOM 883 C CA . LYS A 1 113 ? 6.319 -6.901 -16.985 1.00 62.78 113 LYS A CA 1
ATOM 884 C C . LYS A 1 113 ? 5.617 -5.555 -17.109 1.00 62.78 113 LYS A C 1
ATOM 886 O O . LYS A 1 113 ? 5.794 -4.695 -16.268 1.00 62.78 113 LYS A O 1
ATOM 891 N N . LYS A 1 114 ? 4.730 -5.405 -18.096 1.00 72.75 114 LYS A N 1
ATOM 892 C CA . LYS A 1 114 ? 3.947 -4.167 -18.274 1.00 72.75 114 LYS A CA 1
ATOM 893 C C . LYS A 1 114 ? 2.960 -3.891 -17.130 1.00 72.75 114 LYS A C 1
ATOM 895 O O . LYS A 1 114 ? 2.613 -2.740 -16.898 1.00 72.75 114 LYS A O 1
ATOM 900 N N . LYS A 1 115 ? 2.463 -4.940 -16.462 1.00 82.00 115 LYS A N 1
ATOM 901 C CA . LYS A 1 115 ? 1.413 -4.844 -15.440 1.00 82.00 115 LYS A CA 1
ATOM 902 C C . LYS A 1 115 ? 1.520 -5.958 -14.403 1.00 82.00 115 LYS A C 1
ATOM 904 O O . LYS A 1 115 ? 1.728 -7.118 -14.766 1.00 82.00 115 LYS A O 1
ATOM 909 N N . ILE A 1 116 ? 1.298 -5.613 -13.139 1.00 81.56 116 ILE A N 1
ATOM 910 C CA . ILE A 1 116 ? 1.224 -6.523 -11.996 1.00 81.56 116 ILE A CA 1
ATOM 911 C C . ILE A 1 116 ? -0.050 -6.237 -11.216 1.00 81.56 116 ILE A C 1
ATOM 913 O O . ILE A 1 116 ? -0.358 -5.093 -10.889 1.00 81.56 116 ILE A O 1
ATOM 917 N N . VAL A 1 117 ? -0.801 -7.300 -10.929 1.00 86.00 117 VAL A N 1
ATOM 918 C CA . VAL A 1 117 ? -2.071 -7.223 -10.209 1.00 86.00 117 VAL A CA 1
ATOM 919 C C . VAL A 1 117 ? -2.017 -8.162 -9.015 1.00 86.00 117 VAL A C 1
ATOM 921 O O . VAL A 1 117 ? -1.940 -9.378 -9.184 1.00 86.00 117 VAL A O 1
ATOM 924 N N . ILE A 1 118 ? -2.092 -7.595 -7.816 1.00 84.75 118 ILE A N 1
ATOM 925 C CA . ILE A 1 118 ? -2.181 -8.327 -6.556 1.00 84.75 118 ILE A CA 1
ATOM 926 C C . ILE A 1 118 ? -3.620 -8.208 -6.063 1.00 84.75 118 ILE A C 1
ATOM 928 O O . ILE A 1 118 ? -4.082 -7.129 -5.692 1.00 84.75 118 ILE A O 1
ATOM 932 N N . ASN A 1 119 ? -4.336 -9.330 -6.073 1.00 82.44 119 ASN A N 1
ATOM 933 C CA . ASN A 1 119 ? -5.706 -9.419 -5.582 1.00 82.44 119 ASN A CA 1
ATOM 934 C C . ASN A 1 119 ? -5.724 -10.172 -4.250 1.00 82.44 119 ASN A C 1
ATOM 936 O O . ASN A 1 119 ? -5.023 -11.170 -4.108 1.00 82.44 119 ASN A O 1
ATOM 940 N N . LYS A 1 120 ? -6.602 -9.753 -3.330 1.00 80.12 120 LYS A N 1
ATOM 941 C CA . LYS A 1 120 ? -6.830 -10.389 -2.017 1.00 80.12 120 LYS A CA 1
ATOM 942 C C . LYS A 1 120 ? -5.663 -10.230 -1.033 1.00 80.12 120 LYS A C 1
ATOM 944 O O . LYS A 1 120 ? -5.282 -11.174 -0.348 1.00 80.12 120 LYS A O 1
ATOM 949 N N . PHE A 1 121 ? -5.126 -9.019 -0.930 1.00 83.12 121 PHE A N 1
ATOM 950 C CA . PHE A 1 121 ? -4.129 -8.679 0.082 1.00 83.12 121 PHE A CA 1
ATOM 951 C C . PHE A 1 121 ? -4.805 -8.414 1.439 1.00 83.12 121 PHE A C 1
ATOM 953 O O . PHE A 1 121 ? -5.405 -7.358 1.614 1.00 83.12 121 PHE A O 1
ATOM 960 N N . ASN A 1 122 ? -4.756 -9.353 2.389 1.00 86.94 122 ASN A N 1
ATOM 961 C CA . ASN A 1 122 ? -5.298 -9.122 3.736 1.00 86.94 122 ASN A CA 1
ATOM 962 C C . ASN A 1 122 ? -4.180 -8.672 4.686 1.00 86.94 122 ASN A C 1
ATOM 964 O O . ASN A 1 122 ? -3.150 -9.344 4.795 1.00 86.94 122 ASN A O 1
ATOM 968 N N . TRP A 1 123 ? -4.364 -7.532 5.349 1.00 87.12 123 TRP A N 1
ATOM 969 C CA . TRP A 1 123 ? -3.355 -6.938 6.222 1.00 87.12 123 TRP A CA 1
ATOM 970 C C . TRP A 1 123 ? -3.953 -6.597 7.586 1.00 87.12 123 TRP A C 1
ATOM 972 O O . TRP A 1 123 ? -4.712 -5.642 7.735 1.00 87.12 123 TRP A O 1
ATOM 982 N N . ASP A 1 124 ? -3.566 -7.389 8.584 1.00 88.94 124 ASP A N 1
ATOM 983 C CA . ASP A 1 124 ? -3.817 -7.108 9.995 1.00 88.94 124 ASP A CA 1
ATOM 984 C C . ASP A 1 124 ? -2.898 -5.975 10.482 1.00 88.94 124 ASP A C 1
ATOM 986 O O . ASP A 1 124 ? -1.672 -6.128 10.508 1.00 88.94 124 ASP A O 1
ATOM 990 N N . LEU A 1 125 ? -3.502 -4.835 10.822 1.00 86.69 125 LEU A N 1
ATOM 991 C CA . LEU A 1 125 ? -2.827 -3.626 11.297 1.00 86.69 125 LEU A CA 1
ATOM 992 C C . LEU A 1 125 ? -2.590 -3.632 12.814 1.00 86.69 125 LEU A C 1
ATOM 994 O O . LEU A 1 125 ? -1.954 -2.718 13.331 1.00 86.69 125 LEU A O 1
ATOM 998 N N . HIS A 1 126 ? -3.093 -4.634 13.543 1.00 79.50 126 HIS A N 1
ATOM 999 C CA . HIS A 1 126 ? -2.841 -4.763 14.978 1.00 79.50 126 HIS A CA 1
ATOM 1000 C C . HIS A 1 126 ? -1.385 -5.135 15.274 1.00 79.50 126 HIS A C 1
ATOM 1002 O O . HIS A 1 126 ? -0.813 -4.732 16.286 1.00 79.50 126 HIS A O 1
ATOM 1008 N N . LEU A 1 127 ? -0.781 -5.923 14.386 1.00 72.00 127 LEU A N 1
ATOM 1009 C CA . LEU A 1 127 ? 0.607 -6.331 14.501 1.00 72.00 127 LEU A CA 1
ATOM 1010 C C . LEU A 1 127 ? 1.479 -5.257 13.852 1.00 72.00 127 LEU A C 1
ATOM 1012 O O . LEU A 1 127 ? 1.446 -5.089 12.633 1.00 72.00 127 LEU A O 1
ATOM 1016 N N . ALA A 1 128 ? 2.292 -4.568 14.655 1.00 56.06 128 ALA A N 1
ATOM 1017 C CA . ALA A 1 128 ? 3.310 -3.649 14.158 1.00 56.06 128 ALA A CA 1
ATOM 1018 C C . ALA A 1 128 ? 4.340 -4.431 13.325 1.00 56.06 128 ALA A C 1
ATOM 1020 O O . ALA A 1 128 ? 5.317 -4.975 13.841 1.00 56.06 128 ALA A O 1
ATOM 1021 N N . ARG A 1 129 ? 4.081 -4.557 12.023 1.00 61.34 129 ARG A N 1
ATOM 1022 C CA . ARG A 1 129 ? 4.979 -5.211 11.074 1.00 61.34 129 ARG A CA 1
ATOM 1023 C C . ARG A 1 129 ? 5.715 -4.138 10.310 1.00 61.34 129 ARG A C 1
ATOM 1025 O O . ARG A 1 129 ? 5.138 -3.444 9.472 1.00 61.34 129 ARG A O 1
ATOM 1032 N N . PHE A 1 130 ? 6.985 -3.985 10.655 1.00 52.84 130 PHE A N 1
ATOM 1033 C CA . PHE A 1 130 ? 7.794 -2.935 10.070 1.00 52.84 130 PHE A CA 1
ATOM 1034 C C . PHE A 1 130 ? 8.246 -3.294 8.658 1.00 52.84 130 PHE A C 1
ATOM 1036 O O . PHE A 1 130 ? 8.311 -2.386 7.840 1.00 52.84 130 PHE A O 1
ATOM 1043 N N . GLU A 1 131 ? 8.468 -4.574 8.332 1.00 55.44 131 GLU A N 1
ATOM 1044 C CA . GLU A 1 131 ? 8.956 -4.994 7.013 1.00 55.44 131 GLU A CA 1
ATOM 1045 C C . GLU A 1 131 ? 8.583 -6.467 6.737 1.00 55.44 131 GLU A C 1
ATOM 1047 O O . GLU A 1 131 ? 9.246 -7.375 7.228 1.00 55.44 131 GLU A O 1
ATOM 1052 N N . ASP A 1 132 ? 7.526 -6.723 5.955 1.00 55.16 132 ASP A N 1
ATOM 1053 C CA . ASP A 1 132 ? 7.284 -8.051 5.356 1.00 55.16 132 ASP A CA 1
ATOM 1054 C C . ASP A 1 132 ? 7.509 -7.980 3.840 1.00 55.16 132 ASP A C 1
ATOM 1056 O O . ASP A 1 132 ? 7.155 -6.985 3.196 1.00 55.16 132 ASP A O 1
ATOM 1060 N N . TYR A 1 133 ? 8.033 -9.065 3.270 1.00 55.59 133 TYR A N 1
ATOM 1061 C CA . TYR A 1 133 ? 8.169 -9.254 1.828 1.00 55.59 133 TYR A CA 1
ATOM 1062 C C . TYR A 1 133 ? 6.959 -10.007 1.274 1.00 55.59 133 TYR A C 1
ATOM 1064 O O . TYR A 1 133 ? 6.541 -11.027 1.826 1.00 55.59 133 TYR A O 1
ATOM 1072 N N . TYR A 1 134 ? 6.396 -9.503 0.180 1.00 49.72 134 TYR A N 1
ATOM 1073 C CA . TYR A 1 134 ? 5.435 -10.234 -0.637 1.00 49.72 134 TYR A CA 1
ATOM 1074 C C . TYR A 1 134 ? 6.107 -10.620 -1.957 1.00 49.72 134 TYR A C 1
ATOM 1076 O O . TYR A 1 134 ? 6.250 -9.768 -2.834 1.00 49.72 134 TYR A O 1
ATOM 1084 N N . ASP A 1 135 ? 6.519 -11.885 -2.067 1.00 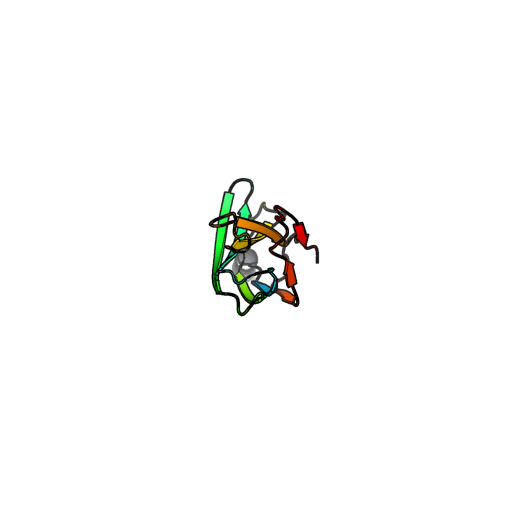55.62 135 ASP A N 1
ATOM 1085 C CA . ASP A 1 135 ? 7.063 -12.466 -3.298 1.00 55.62 135 ASP A CA 1
ATOM 1086 C C . ASP A 1 135 ? 5.915 -12.957 -4.200 1.00 55.62 135 ASP A C 1
ATOM 1088 O O . ASP A 1 135 ? 4.894 -13.453 -3.710 1.00 55.62 135 ASP A O 1
ATOM 1092 N N . PHE A 1 136 ? 6.069 -12.814 -5.518 1.00 58.16 136 PHE A N 1
ATOM 1093 C CA . PHE A 1 136 ? 5.097 -13.249 -6.532 1.00 58.16 136 PHE A CA 1
ATOM 1094 C C . PHE A 1 136 ? 5.593 -14.399 -7.407 1.00 58.16 136 PHE A C 1
ATOM 1096 O O . PHE A 1 136 ? 6.823 -14.534 -7.593 1.00 58.16 136 PHE A O 1
#

Nearest PDB structures (foldseek):
  2yjl-assembly1_A  TM=5.368E-01  e=5.337E-02  Pseudomonas aeruginosa PAO1
  1ksj-assembly1_B  TM=5.177E-01  e=7.065E-01  Homo sapiens
  5lob-assembly1_B  TM=4.330E-01  e=4.396E-01  Rattus norvegicus
  5t4x-assembly1_A  TM=5.310E-01  e=4.713E+00  Mus musculus
  4jvf-assembly1_B  TM=4.136E-01  e=4.241E+00  Homo sapiens